Protein AF-A0A8H3I922-F1 (afdb_monomer)

Structure (mmCIF, N/CA/C/O backbone):
data_AF-A0A8H3I922-F1
#
_entry.id   AF-A0A8H3I922-F1
#
loop_
_atom_site.group_PDB
_atom_site.id
_atom_site.type_symbol
_atom_site.label_atom_id
_atom_site.label_alt_id
_atom_site.label_comp_id
_atom_site.label_asym_id
_atom_site.label_entity_id
_atom_site.label_seq_id
_atom_site.pdbx_PDB_ins_code
_atom_site.Cartn_x
_atom_site.Cartn_y
_atom_site.Cartn_z
_atom_site.occupancy
_atom_site.B_iso_or_equiv
_atom_site.auth_seq_id
_atom_site.auth_comp_id
_atom_site.auth_asym_id
_atom_site.auth_atom_id
_atom_site.pdbx_PDB_model_num
ATOM 1 N N . MET A 1 1 ? 23.773 -34.051 -31.648 1.00 38.59 1 MET A N 1
ATOM 2 C CA . MET A 1 1 ? 22.587 -33.169 -31.662 1.00 38.59 1 MET A CA 1
ATOM 3 C C . MET A 1 1 ? 22.081 -33.094 -30.231 1.00 38.59 1 MET A C 1
ATOM 5 O O . MET A 1 1 ? 21.644 -34.112 -29.717 1.00 38.59 1 MET A O 1
ATOM 9 N N . ALA A 1 2 ? 22.276 -31.962 -29.556 1.00 43.53 2 ALA A N 1
ATOM 10 C CA . ALA A 1 2 ? 21.774 -31.731 -28.199 1.00 43.53 2 ALA A CA 1
ATOM 11 C C . ALA A 1 2 ? 20.399 -31.044 -28.285 1.00 43.53 2 ALA A C 1
ATOM 13 O O . ALA A 1 2 ? 20.204 -30.255 -29.213 1.00 43.53 2 ALA A O 1
ATOM 14 N N . PRO A 1 3 ? 19.449 -31.327 -27.378 1.00 48.31 3 PRO A N 1
ATOM 15 C CA . PRO A 1 3 ? 18.177 -30.621 -27.358 1.00 48.31 3 PRO A CA 1
ATOM 16 C C . PRO A 1 3 ? 18.391 -29.195 -26.840 1.00 48.31 3 PRO A C 1
ATOM 18 O O . PRO A 1 3 ? 18.899 -28.992 -25.736 1.00 48.31 3 PRO A O 1
ATOM 21 N N . SER A 1 4 ? 18.013 -28.214 -27.659 1.00 45.03 4 SER A N 1
ATOM 22 C CA . SER A 1 4 ? 17.923 -26.809 -27.276 1.00 45.03 4 SER A CA 1
ATOM 23 C C . SER A 1 4 ? 16.969 -26.671 -26.094 1.00 45.03 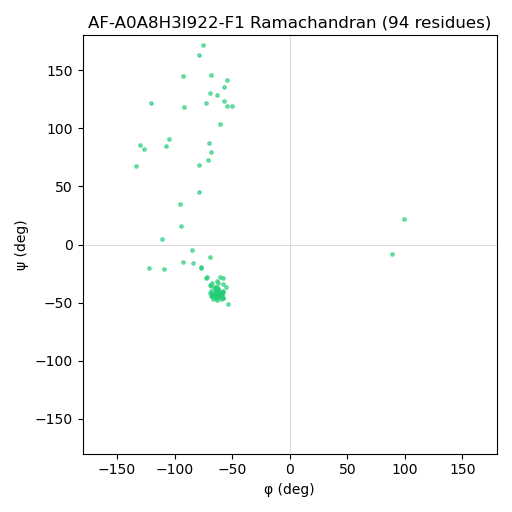4 SER A C 1
ATOM 25 O O . SER A 1 4 ? 15.818 -27.108 -26.150 1.00 45.03 4 SER A O 1
ATOM 27 N N . ALA A 1 5 ? 17.487 -26.094 -25.013 1.00 54.28 5 ALA A N 1
ATOM 28 C CA . ALA A 1 5 ? 16.717 -25.696 -23.851 1.00 54.28 5 ALA A CA 1
ATOM 29 C C . ALA A 1 5 ? 15.561 -24.783 -24.282 1.00 54.28 5 ALA A C 1
ATOM 31 O O . ALA A 1 5 ? 15.705 -23.978 -25.201 1.00 54.28 5 ALA A O 1
ATOM 32 N N . GLY A 1 6 ? 14.413 -24.964 -23.631 1.00 41.97 6 GLY A N 1
ATOM 33 C CA . GLY A 1 6 ? 13.145 -24.379 -24.029 1.00 41.97 6 GLY A CA 1
ATOM 34 C C . GLY A 1 6 ? 13.209 -22.865 -24.182 1.00 41.97 6 GLY A C 1
ATOM 35 O O . GLY A 1 6 ? 13.403 -22.132 -23.215 1.00 41.97 6 GLY A O 1
ATOM 36 N N . GLU A 1 7 ? 12.939 -22.406 -25.398 1.00 43.22 7 GLU A N 1
ATOM 37 C CA . GLU A 1 7 ? 12.468 -21.054 -25.665 1.00 43.22 7 GLU A CA 1
ATOM 38 C C . GLU A 1 7 ? 11.027 -20.933 -25.169 1.00 43.22 7 GLU A C 1
ATOM 40 O O . GLU A 1 7 ? 10.057 -20.888 -25.921 1.00 43.22 7 GLU A O 1
ATOM 45 N N . THR A 1 8 ? 10.871 -20.884 -23.854 1.00 47.06 8 THR A N 1
ATOM 46 C CA . THR A 1 8 ? 9.663 -20.367 -23.231 1.00 47.06 8 THR A CA 1
ATOM 47 C C . THR A 1 8 ? 9.717 -18.845 -23.267 1.00 47.06 8 THR A C 1
ATOM 49 O O . THR A 1 8 ? 9.835 -18.199 -22.227 1.00 47.06 8 THR A O 1
ATOM 52 N N . SER A 1 9 ? 9.624 -18.262 -24.463 1.00 42.75 9 SER A N 1
ATOM 53 C CA . SER A 1 9 ? 9.359 -16.833 -24.644 1.00 42.75 9 SER A CA 1
ATOM 54 C C . SER A 1 9 ? 7.925 -16.556 -24.191 1.00 42.75 9 SER A C 1
ATOM 56 O O . SER A 1 9 ? 6.990 -16.505 -24.985 1.00 42.75 9 SER A O 1
ATOM 58 N N . HIS A 1 10 ? 7.745 -16.446 -22.872 1.00 51.72 10 HIS A N 1
ATOM 59 C CA . HIS A 1 10 ? 6.535 -15.934 -22.245 1.00 51.72 10 HIS A CA 1
ATOM 60 C C . HIS A 1 10 ? 6.497 -14.440 -22.531 1.00 51.72 10 HIS A C 1
ATOM 62 O O . HIS A 1 10 ? 7.018 -13.621 -21.774 1.00 51.72 10 HIS A O 1
ATOM 68 N N . THR A 1 11 ? 5.923 -14.074 -23.669 1.00 49.16 11 THR A N 1
ATOM 69 C CA . THR A 1 11 ? 5.663 -12.681 -23.994 1.00 49.16 11 THR A CA 1
ATOM 70 C C . THR A 1 11 ? 4.719 -12.100 -22.937 1.00 49.16 11 THR A C 1
ATOM 72 O O . THR A 1 11 ? 3.514 -12.326 -22.956 1.00 49.16 11 THR A O 1
ATOM 75 N N . GLY A 1 12 ? 5.283 -11.311 -22.024 1.00 54.44 12 GLY A N 1
ATOM 76 C CA . GLY A 1 12 ? 4.824 -9.933 -21.875 1.00 54.44 12 GLY A CA 1
ATOM 77 C C . GLY A 1 12 ? 3.844 -9.602 -20.753 1.00 54.44 12 GLY A C 1
ATOM 78 O O . GLY A 1 12 ? 3.201 -8.561 -20.851 1.00 54.44 12 GLY A O 1
ATOM 79 N N . GLN A 1 13 ? 3.736 -10.391 -19.680 1.00 55.94 13 GLN A N 1
ATOM 80 C CA . GLN A 1 13 ? 3.010 -9.935 -18.488 1.00 55.94 13 GLN A CA 1
ATOM 81 C C . GLN A 1 13 ? 3.872 -10.070 -17.233 1.00 55.94 13 GLN A C 1
ATOM 83 O O . GLN A 1 13 ? 3.767 -11.038 -16.486 1.00 55.94 13 GLN A O 1
ATOM 88 N N . LEU A 1 14 ? 4.736 -9.072 -17.025 1.00 69.12 14 LEU A N 1
ATOM 89 C CA . LEU A 1 14 ? 5.520 -8.915 -15.802 1.00 69.12 14 LEU A CA 1
ATOM 90 C C . LEU A 1 14 ? 4.578 -9.024 -14.592 1.00 69.12 14 LEU A C 1
ATOM 92 O O . LEU A 1 14 ? 3.624 -8.250 -14.462 1.00 69.12 14 LEU A O 1
ATOM 96 N N . THR A 1 15 ? 4.810 -10.016 -13.735 1.00 78.94 15 THR A N 1
ATOM 97 C CA . THR A 1 15 ? 3.988 -10.210 -12.535 1.00 78.94 15 THR A CA 1
ATOM 98 C C . THR A 1 15 ? 4.396 -9.225 -11.442 1.00 78.94 15 THR A C 1
ATOM 100 O O . THR A 1 15 ? 5.483 -8.651 -11.478 1.00 78.94 15 THR A O 1
ATOM 103 N N . VAL A 1 16 ? 3.541 -9.030 -10.435 1.00 78.38 16 VAL A N 1
ATOM 104 C CA . VAL A 1 16 ? 3.857 -8.166 -9.283 1.00 78.38 16 VAL A CA 1
ATOM 105 C C . VAL A 1 16 ? 5.128 -8.625 -8.562 1.00 78.38 16 VAL A C 1
ATOM 107 O O . VAL A 1 16 ? 5.963 -7.796 -8.209 1.00 78.38 16 VAL A O 1
ATOM 110 N N . ALA A 1 17 ? 5.303 -9.937 -8.390 1.00 76.19 17 ALA A N 1
ATOM 111 C CA . ALA A 1 17 ? 6.489 -10.503 -7.754 1.00 76.19 17 ALA A CA 1
ATOM 112 C C . ALA A 1 17 ? 7.763 -10.219 -8.569 1.00 76.19 17 ALA A C 1
ATOM 114 O O . ALA A 1 17 ? 8.780 -9.816 -8.005 1.00 76.19 17 ALA A O 1
ATOM 115 N N . GLU A 1 18 ? 7.698 -10.345 -9.898 1.00 79.75 18 GLU A N 1
ATOM 116 C CA . GLU A 1 18 ? 8.829 -10.018 -10.773 1.00 79.75 18 GLU A CA 1
ATOM 117 C C . GLU A 1 18 ? 9.126 -8.519 -10.799 1.00 79.75 18 GLU A C 1
ATOM 119 O O . GLU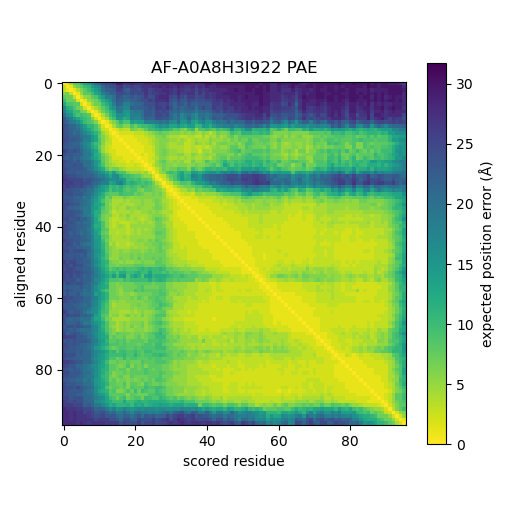 A 1 18 ? 10.284 -8.118 -10.712 1.00 79.75 18 GLU A O 1
ATOM 124 N N . ALA A 1 19 ? 8.090 -7.679 -10.823 1.00 80.81 19 ALA A N 1
ATOM 125 C CA . ALA A 1 19 ? 8.227 -6.231 -10.734 1.00 80.81 19 ALA A CA 1
ATOM 126 C C . ALA A 1 19 ? 8.954 -5.805 -9.448 1.00 80.81 19 ALA A C 1
ATOM 128 O O . ALA A 1 19 ? 9.889 -5.003 -9.496 1.00 80.81 19 ALA A O 1
ATOM 129 N N . LEU A 1 20 ? 8.574 -6.384 -8.306 1.00 78.31 20 LEU A N 1
ATOM 130 C CA . LEU A 1 20 ? 9.239 -6.151 -7.024 1.00 78.31 20 LEU A CA 1
ATOM 131 C C . LEU A 1 20 ? 10.684 -6.666 -7.021 1.00 78.31 20 LEU A C 1
ATOM 133 O O . LEU A 1 20 ? 11.562 -6.003 -6.468 1.00 78.31 20 LEU A O 1
ATOM 137 N N . GLY A 1 21 ? 10.948 -7.807 -7.664 1.00 77.88 21 GLY A N 1
ATOM 138 C CA . GLY A 1 21 ? 12.300 -8.336 -7.854 1.00 77.88 21 GLY A CA 1
ATOM 139 C C . GLY A 1 21 ? 13.196 -7.378 -8.641 1.00 77.88 21 GLY A C 1
ATOM 140 O O . GLY A 1 21 ? 14.316 -7.099 -8.218 1.00 77.88 21 GLY A O 1
ATOM 141 N N . VAL A 1 22 ? 12.679 -6.799 -9.730 1.00 76.56 22 VAL A N 1
ATOM 142 C CA . VAL A 1 22 ? 13.407 -5.820 -10.551 1.00 76.56 22 VAL A CA 1
ATOM 143 C C . VAL A 1 22 ? 13.707 -4.547 -9.764 1.00 76.56 22 VAL A C 1
ATOM 145 O O . VAL A 1 22 ? 14.853 -4.106 -9.785 1.00 76.56 22 VAL A O 1
ATOM 148 N N . VAL A 1 23 ? 12.731 -3.988 -9.034 1.00 76.44 23 VAL A N 1
ATOM 149 C CA . VAL A 1 23 ? 12.947 -2.809 -8.168 1.00 76.44 23 VAL A CA 1
ATOM 150 C C . VAL A 1 23 ? 14.009 -3.086 -7.111 1.00 76.44 23 VAL A C 1
ATOM 152 O O . VAL A 1 23 ? 14.843 -2.233 -6.835 1.00 76.44 23 VAL A O 1
ATOM 155 N N . ARG A 1 24 ? 13.996 -4.284 -6.523 1.00 74.19 24 ARG A N 1
ATOM 156 C CA . ARG A 1 24 ? 14.939 -4.655 -5.468 1.00 74.19 24 ARG A CA 1
ATOM 157 C C . ARG A 1 24 ? 16.358 -4.899 -5.987 1.00 74.19 24 ARG A C 1
ATOM 159 O O . ARG A 1 24 ? 17.297 -4.710 -5.229 1.00 74.19 24 ARG A O 1
ATOM 166 N N . ASN A 1 25 ? 16.503 -5.328 -7.240 1.00 73.00 25 ASN A N 1
ATOM 167 C CA . ASN A 1 25 ? 17.796 -5.600 -7.875 1.00 73.00 25 ASN A CA 1
ATOM 168 C C . ASN A 1 25 ? 18.362 -4.390 -8.647 1.00 73.00 25 ASN A C 1
ATOM 170 O O . ASN A 1 25 ? 19.529 -4.399 -9.020 1.00 73.00 25 ASN A O 1
ATOM 174 N N . ASN A 1 26 ? 17.544 -3.367 -8.923 1.00 63.72 26 ASN A N 1
ATOM 175 C CA . ASN A 1 26 ? 17.956 -2.140 -9.610 1.00 63.72 26 ASN A CA 1
ATOM 176 C C . ASN A 1 26 ? 18.068 -0.993 -8.606 1.00 63.72 26 ASN A C 1
ATOM 178 O O . ASN A 1 26 ? 17.111 -0.266 -8.347 1.00 63.72 26 ASN A O 1
ATOM 182 N N . GLU A 1 27 ? 19.268 -0.837 -8.059 1.00 57.19 27 GLU A N 1
ATOM 183 C CA . GLU A 1 27 ? 19.619 0.197 -7.081 1.00 57.19 27 GLU A CA 1
ATOM 184 C C . GLU A 1 27 ? 19.986 1.535 -7.765 1.00 57.19 27 GLU A C 1
ATOM 186 O O . GLU A 1 27 ? 19.958 2.589 -7.135 1.00 57.19 27 GLU A O 1
ATOM 191 N N . GLU A 1 28 ? 20.266 1.516 -9.078 1.00 56.12 28 GLU A N 1
ATOM 192 C CA . GLU A 1 28 ? 20.854 2.630 -9.847 1.00 56.12 28 GLU A CA 1
ATOM 193 C C . GLU A 1 28 ? 19.841 3.546 -10.576 1.00 56.12 28 GLU A C 1
ATOM 195 O O . GLU A 1 28 ? 20.093 4.107 -11.639 1.00 56.12 28 GLU A O 1
ATOM 200 N N . GLY A 1 29 ? 18.672 3.760 -9.970 1.00 54.78 29 GLY A N 1
ATOM 201 C CA . GLY A 1 29 ? 17.908 4.998 -10.185 1.00 54.78 29 GLY A CA 1
ATOM 202 C C . GLY A 1 29 ? 16.909 5.052 -11.347 1.00 54.78 29 GLY A C 1
ATOM 203 O O . GLY A 1 29 ? 16.107 5.985 -11.370 1.00 54.78 29 GLY A O 1
ATOM 204 N N . GLN A 1 30 ? 16.848 4.068 -12.254 1.00 61.62 30 GLN A N 1
ATOM 205 C CA . GLN A 1 30 ? 15.826 4.057 -13.314 1.00 61.62 30 GLN A CA 1
ATOM 206 C C . GLN A 1 30 ? 15.088 2.717 -13.409 1.00 61.62 30 GLN A C 1
ATOM 208 O O . GLN A 1 30 ? 15.408 1.838 -14.206 1.00 61.62 30 GLN A O 1
ATOM 213 N N . VAL A 1 31 ? 14.045 2.573 -12.588 1.00 69.81 31 VAL A N 1
ATOM 214 C CA . VAL A 1 31 ? 13.089 1.464 -12.702 1.00 69.81 31 VAL A CA 1
ATOM 215 C C . VAL A 1 31 ? 12.375 1.567 -14.053 1.00 69.81 31 VAL A C 1
ATOM 217 O O . VAL A 1 31 ? 11.846 2.622 -14.408 1.00 69.81 31 VAL A O 1
ATOM 220 N N . HIS A 1 32 ? 12.359 0.471 -14.816 1.00 78.75 32 HIS A N 1
ATOM 221 C CA . HIS A 1 32 ? 11.752 0.442 -16.145 1.00 78.75 32 HIS A CA 1
ATOM 222 C C . HIS A 1 32 ? 10.266 0.859 -16.077 1.00 78.75 32 HIS A C 1
ATOM 224 O O . HIS A 1 32 ? 9.534 0.347 -15.228 1.00 78.75 32 HIS A O 1
ATOM 230 N N . PRO A 1 33 ? 9.759 1.721 -16.978 1.00 79.00 33 PRO A N 1
ATOM 231 C CA . PRO A 1 33 ? 8.388 2.242 -16.903 1.00 79.00 33 PRO A CA 1
ATOM 232 C C . PRO A 1 33 ? 7.310 1.145 -16.914 1.00 79.00 33 PRO A C 1
ATOM 234 O O . PRO A 1 33 ? 6.260 1.302 -16.296 1.00 79.00 33 PRO A O 1
ATOM 237 N N . ALA A 1 34 ? 7.583 0.003 -17.554 1.00 81.00 34 ALA A N 1
ATOM 238 C CA . ALA A 1 34 ? 6.701 -1.167 -17.510 1.00 81.00 34 ALA A CA 1
ATOM 239 C C . ALA A 1 34 ? 6.553 -1.763 -16.094 1.00 81.00 34 ALA A C 1
ATOM 241 O O . ALA A 1 34 ? 5.462 -2.178 -15.714 1.00 81.00 34 ALA A O 1
ATOM 242 N N . VAL A 1 35 ? 7.628 -1.764 -15.298 1.00 82.62 35 VAL A N 1
ATOM 243 C CA . VAL A 1 35 ? 7.627 -2.226 -13.900 1.00 82.62 35 VAL A CA 1
ATOM 244 C C . VAL A 1 35 ? 6.781 -1.281 -13.054 1.00 82.62 35 VAL A C 1
ATOM 246 O O . VAL A 1 35 ? 5.888 -1.724 -12.335 1.00 82.62 35 VAL A O 1
ATOM 249 N N . THR A 1 36 ? 6.988 0.028 -13.215 1.00 83.25 36 THR A N 1
ATOM 250 C CA . THR A 1 36 ? 6.190 1.057 -12.538 1.00 83.25 36 THR A CA 1
ATOM 251 C C . THR A 1 36 ? 4.706 0.938 -12.881 1.00 83.25 36 THR A C 1
ATOM 253 O O . THR A 1 36 ? 3.870 0.995 -11.985 1.00 83.25 36 THR A O 1
ATOM 256 N N . ALA A 1 37 ? 4.358 0.702 -14.151 1.00 86.62 37 ALA A N 1
ATOM 257 C CA . ALA A 1 37 ? 2.968 0.531 -14.575 1.00 86.62 37 ALA A CA 1
ATOM 258 C C . ALA A 1 37 ? 2.289 -0.685 -13.917 1.00 86.62 37 ALA A C 1
ATOM 260 O O . ALA A 1 37 ? 1.119 -0.612 -13.536 1.00 86.62 37 ALA A O 1
ATOM 261 N N . VAL A 1 38 ? 3.017 -1.793 -13.748 1.00 87.06 38 VAL A N 1
ATOM 262 C CA . VAL A 1 38 ? 2.507 -2.990 -13.062 1.00 87.06 38 VAL A CA 1
ATOM 263 C C . VAL A 1 38 ? 2.289 -2.725 -11.573 1.00 87.06 38 VAL A C 1
ATOM 265 O O . VAL A 1 38 ? 1.234 -3.085 -11.049 1.00 87.06 38 VAL A O 1
ATOM 268 N N . LEU A 1 39 ? 3.231 -2.056 -10.902 1.00 86.50 39 LEU A N 1
ATOM 269 C CA . LEU A 1 39 ? 3.108 -1.700 -9.484 1.00 86.50 39 LEU A CA 1
ATOM 270 C C . LEU A 1 39 ? 1.969 -0.700 -9.239 1.00 86.50 39 LEU A C 1
ATOM 272 O O . LEU A 1 39 ? 1.167 -0.908 -8.331 1.00 86.50 39 LEU A O 1
ATOM 276 N N . GLU A 1 40 ? 1.827 0.319 -10.091 1.00 88.62 40 GLU A N 1
ATOM 277 C CA . GLU A 1 40 ? 0.722 1.288 -10.027 1.00 88.62 40 GLU A CA 1
ATOM 278 C C . GLU A 1 40 ? -0.642 0.611 -10.243 1.00 88.62 40 GLU A C 1
ATOM 280 O O . GLU A 1 40 ? -1.607 0.869 -9.518 1.00 88.62 40 GLU A O 1
ATOM 285 N N . LYS A 1 41 ? -0.737 -0.318 -11.202 1.00 90.81 41 LYS A N 1
ATOM 286 C CA . LYS A 1 41 ? -1.966 -1.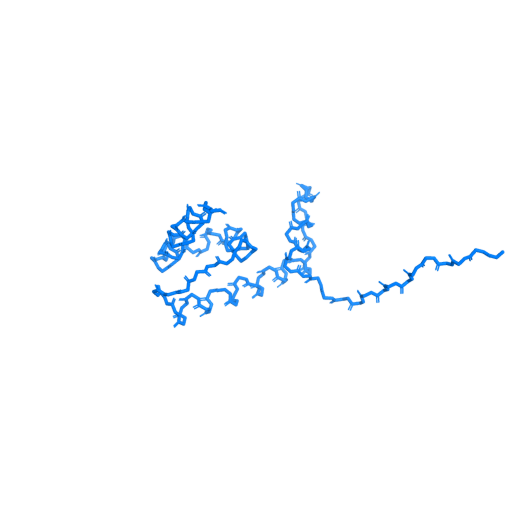096 -11.403 1.00 90.81 41 LYS A CA 1
ATOM 287 C C . LYS A 1 41 ? -2.277 -1.957 -10.177 1.00 90.81 41 LYS A C 1
ATOM 289 O O . LYS A 1 41 ? -3.422 -1.994 -9.727 1.00 90.81 41 LYS A O 1
ATOM 294 N N . ALA A 1 42 ? -1.268 -2.629 -9.628 1.00 89.94 42 ALA A N 1
ATOM 295 C CA . ALA A 1 42 ? -1.422 -3.496 -8.468 1.00 89.94 42 ALA A CA 1
ATOM 296 C C . ALA A 1 42 ? -1.833 -2.714 -7.213 1.00 89.94 42 ALA A C 1
ATOM 298 O O . ALA A 1 42 ? -2.773 -3.121 -6.532 1.00 89.94 42 ALA A O 1
ATOM 299 N N . VAL A 1 43 ? -1.209 -1.562 -6.933 1.00 91.38 43 VAL A N 1
ATOM 300 C CA . VAL A 1 43 ? -1.587 -0.734 -5.779 1.00 91.38 43 VAL A CA 1
ATOM 301 C C . VAL A 1 43 ? -3.003 -0.182 -5.920 1.00 91.38 43 VAL A C 1
ATOM 303 O O . VAL A 1 43 ? -3.738 -0.134 -4.935 1.00 91.38 43 VAL A O 1
ATOM 306 N N . GLY A 1 44 ? -3.422 0.176 -7.138 1.00 91.94 44 GLY A N 1
ATOM 307 C CA . GLY A 1 44 ? -4.794 0.590 -7.419 1.00 91.94 44 GLY A CA 1
ATOM 308 C C . GLY A 1 44 ? -5.809 -0.518 -7.128 1.00 91.94 44 GLY A C 1
ATOM 309 O O . GLY A 1 44 ? -6.839 -0.264 -6.497 1.00 91.94 44 GLY A O 1
ATOM 310 N N . ASP A 1 45 ? -5.507 -1.758 -7.521 1.00 92.44 45 ASP A N 1
ATOM 311 C CA . ASP A 1 45 ? -6.384 -2.904 -7.263 1.00 92.44 45 ASP A CA 1
ATOM 312 C C . ASP A 1 45 ? -6.476 -3.228 -5.765 1.00 92.44 45 ASP A C 1
ATOM 314 O O . ASP A 1 45 ? -7.576 -3.383 -5.230 1.00 92.44 45 ASP A O 1
ATOM 318 N N . VAL A 1 46 ? -5.336 -3.230 -5.064 1.00 92.00 46 VAL A N 1
ATOM 319 C CA . VAL A 1 46 ? -5.270 -3.409 -3.604 1.00 92.00 46 VAL A CA 1
ATOM 320 C C . VAL A 1 46 ? -6.064 -2.317 -2.890 1.00 92.00 46 VAL A C 1
ATOM 322 O O . VAL A 1 46 ? -6.890 -2.614 -2.027 1.00 92.00 46 VAL A O 1
ATOM 325 N N . TRP A 1 47 ? -5.890 -1.054 -3.281 1.00 92.81 47 TRP A N 1
ATOM 326 C CA . TRP A 1 47 ? -6.614 0.067 -2.687 1.00 92.81 47 TRP A CA 1
ATOM 327 C C . TRP A 1 47 ? -8.127 -0.028 -2.903 1.00 92.81 47 TRP A C 1
ATOM 329 O O . TRP A 1 47 ? -8.913 0.264 -2.000 1.00 92.81 47 TRP A O 1
ATOM 339 N N . ARG A 1 48 ? -8.564 -0.481 -4.081 1.00 92.88 48 ARG A N 1
ATOM 340 C CA . ARG A 1 48 ? -9.981 -0.729 -4.371 1.00 92.88 48 ARG A CA 1
ATOM 341 C C . ARG A 1 48 ? -10.559 -1.826 -3.475 1.00 92.88 48 ARG A C 1
ATOM 343 O O . ARG A 1 48 ? -11.660 -1.661 -2.960 1.00 92.88 48 ARG A O 1
ATOM 350 N N . ARG A 1 49 ? -9.820 -2.916 -3.244 1.00 92.19 49 ARG A N 1
ATOM 351 C CA . ARG A 1 49 ? -10.242 -4.007 -2.345 1.00 92.19 49 ARG A CA 1
ATOM 352 C C . ARG A 1 49 ? -10.296 -3.562 -0.886 1.00 92.19 49 ARG A C 1
ATOM 354 O O . ARG A 1 49 ? -11.270 -3.864 -0.201 1.00 92.19 49 ARG A O 1
ATOM 361 N N . ILE A 1 50 ? -9.306 -2.784 -0.444 1.00 90.81 50 ILE A N 1
ATOM 362 C CA . ILE A 1 50 ? -9.295 -2.159 0.883 1.00 90.81 50 ILE A CA 1
ATOM 363 C C . ILE A 1 50 ? -10.537 -1.280 1.065 1.00 90.81 50 ILE A C 1
ATOM 365 O O . ILE A 1 50 ? -11.204 -1.390 2.082 1.00 90.81 50 ILE A O 1
ATOM 369 N N . GLN A 1 51 ? -10.895 -0.445 0.087 1.00 90.31 51 GLN A N 1
ATOM 370 C CA . GLN A 1 51 ? -12.096 0.396 0.181 1.00 90.31 51 GLN A CA 1
ATOM 371 C C . GLN A 1 51 ? -13.404 -0.399 0.114 1.00 90.31 51 GLN A C 1
ATOM 373 O O . GLN A 1 51 ? -14.369 -0.026 0.773 1.00 90.31 51 GLN A O 1
ATOM 378 N N . ALA A 1 52 ? -13.448 -1.484 -0.663 1.00 92.50 52 ALA A N 1
ATOM 379 C CA . ALA A 1 52 ? -14.618 -2.357 -0.735 1.00 92.50 52 ALA A CA 1
ATOM 380 C C . ALA A 1 52 ? -14.854 -3.110 0.584 1.00 92.50 52 ALA A C 1
ATOM 382 O O . ALA A 1 52 ? -15.994 -3.374 0.956 1.00 92.50 52 ALA A O 1
ATOM 383 N N . GLN A 1 53 ? -13.777 -3.458 1.294 1.00 90.75 53 GLN A N 1
ATOM 384 C CA . GLN A 1 53 ? -13.822 -4.183 2.561 1.00 90.75 53 GLN A CA 1
ATOM 385 C C . GLN A 1 53 ? -12.892 -3.528 3.596 1.00 90.75 53 GLN A C 1
ATOM 387 O O . GLN A 1 53 ? -11.910 -4.138 4.036 1.00 90.75 53 GLN A O 1
ATOM 392 N N . PRO A 1 54 ? -13.221 -2.306 4.055 1.00 87.38 54 PRO A N 1
ATOM 393 C CA . PRO A 1 54 ? -12.337 -1.484 4.879 1.00 87.38 54 PRO A CA 1
ATOM 394 C C . PRO A 1 54 ? -12.141 -2.041 6.278 1.00 87.38 54 PRO A C 1
ATOM 396 O O . PRO A 1 54 ?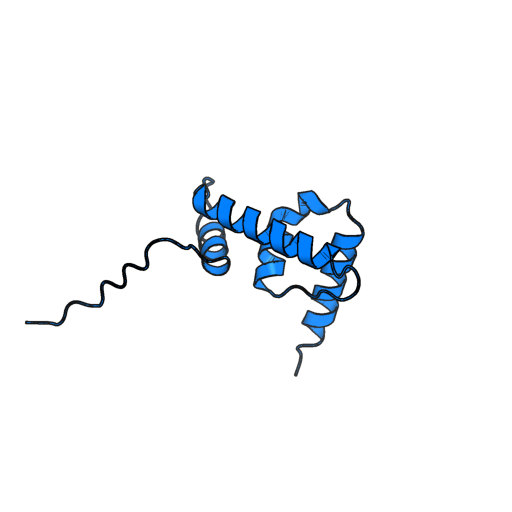 -11.251 -1.566 6.980 1.00 87.38 54 PRO A O 1
ATOM 399 N N . SER A 1 55 ? -12.933 -3.046 6.667 1.00 85.94 55 SER A N 1
ATOM 400 C CA . SER A 1 55 ? -12.867 -3.729 7.960 1.00 85.94 55 SER A CA 1
ATOM 401 C C . SER A 1 55 ? -12.330 -5.159 7.895 1.00 85.94 55 SER A C 1
ATOM 403 O O . SER A 1 55 ? -11.857 -5.668 8.906 1.00 85.94 55 SER A O 1
ATOM 405 N N . ASN A 1 56 ? -12.379 -5.792 6.721 1.00 87.50 56 ASN A N 1
ATOM 406 C CA . ASN A 1 56 ? -12.225 -7.243 6.595 1.00 87.50 56 ASN A CA 1
ATOM 407 C C . ASN A 1 56 ? -11.075 -7.658 5.670 1.00 87.50 56 ASN A C 1
ATOM 409 O O . ASN A 1 56 ? -10.578 -8.775 5.767 1.00 87.50 56 ASN A O 1
ATOM 413 N N . TYR A 1 57 ? -10.631 -6.764 4.784 1.00 91.25 57 TYR A N 1
ATOM 414 C CA . TYR A 1 57 ? -9.542 -7.071 3.870 1.00 91.25 57 TYR A CA 1
ATOM 415 C C . TYR A 1 57 ? -8.204 -7.205 4.606 1.00 91.25 57 TYR A C 1
ATOM 417 O O . TYR A 1 57 ? -7.811 -6.314 5.368 1.00 91.25 57 TYR A O 1
ATOM 425 N N . VAL A 1 58 ? -7.489 -8.295 4.323 1.00 90.25 58 VAL A N 1
ATOM 426 C CA . VAL A 1 58 ? -6.118 -8.550 4.774 1.00 90.25 58 VAL A CA 1
ATOM 427 C C . VAL A 1 58 ? -5.247 -8.713 3.533 1.00 90.25 58 VAL A C 1
ATOM 429 O O . VAL A 1 58 ? -5.514 -9.567 2.694 1.00 90.25 58 VAL A O 1
ATOM 432 N N . MET A 1 59 ? -4.222 -7.870 3.409 1.00 90.69 59 MET A N 1
ATOM 433 C CA . MET A 1 59 ? -3.266 -7.941 2.301 1.00 90.69 59 MET A CA 1
ATOM 434 C C . MET A 1 59 ? -2.404 -9.206 2.407 1.00 90.69 59 MET A C 1
ATOM 436 O O . MET A 1 59 ? -2.022 -9.613 3.502 1.00 90.69 59 MET A O 1
ATOM 440 N N . SER A 1 60 ? -2.038 -9.792 1.273 1.00 89.12 60 SER A N 1
ATOM 441 C CA . SER A 1 60 ? -0.947 -10.770 1.194 1.00 89.12 60 SER A CA 1
ATOM 442 C C . SER A 1 60 ? 0.428 -10.088 1.282 1.00 89.12 60 SER A C 1
ATOM 444 O O . SER A 1 60 ? 0.534 -8.860 1.253 1.00 89.12 60 SER A O 1
ATOM 446 N N . ARG A 1 61 ? 1.512 -10.871 1.388 1.00 86.12 61 ARG A N 1
ATOM 447 C CA . ARG A 1 61 ? 2.885 -10.331 1.469 1.00 86.12 61 ARG A CA 1
ATOM 448 C C . ARG A 1 61 ? 3.261 -9.503 0.236 1.00 86.12 61 ARG A C 1
ATOM 450 O O . ARG A 1 61 ? 3.834 -8.428 0.400 1.00 86.12 61 ARG A O 1
ATOM 457 N N . ASP A 1 62 ? 2.913 -9.968 -0.962 1.00 84.75 62 ASP A N 1
ATOM 458 C CA . ASP A 1 62 ? 3.203 -9.260 -2.216 1.00 84.75 62 ASP A CA 1
ATOM 459 C C . ASP A 1 62 ? 2.392 -7.968 -2.331 1.00 84.75 62 ASP A C 1
ATOM 461 O O . ASP A 1 62 ? 2.933 -6.907 -2.637 1.00 84.75 62 ASP A O 1
ATOM 465 N N . GLU A 1 63 ? 1.101 -8.021 -1.998 1.00 89.81 63 GLU A N 1
ATOM 466 C CA . GLU A 1 63 ? 0.236 -6.838 -1.988 1.00 89.81 63 GLU A CA 1
ATOM 467 C C . GLU A 1 63 ? 0.703 -5.808 -0.964 1.00 89.81 63 GLU A C 1
ATOM 469 O O . GLU A 1 63 ? 0.728 -4.613 -1.255 1.00 89.81 63 GLU A O 1
ATOM 474 N N . PHE A 1 64 ? 1.123 -6.266 0.217 1.00 90.12 64 PHE A N 1
ATOM 475 C CA . PHE A 1 64 ? 1.699 -5.400 1.233 1.00 90.12 64 PHE A CA 1
ATOM 476 C C . PHE A 1 64 ? 3.007 -4.766 0.757 1.00 90.12 64 PHE A C 1
ATOM 478 O O . PHE A 1 64 ? 3.220 -3.586 1.013 1.00 90.12 64 PHE A O 1
ATOM 485 N N . ALA A 1 65 ? 3.871 -5.495 0.046 1.00 88.50 65 ALA A N 1
ATOM 486 C CA . ALA A 1 65 ? 5.113 -4.944 -0.490 1.00 88.50 65 ALA A CA 1
ATOM 487 C C . ALA A 1 65 ? 4.849 -3.816 -1.503 1.00 88.50 65 ALA A C 1
ATOM 489 O O . ALA A 1 65 ? 5.441 -2.741 -1.382 1.00 88.50 65 ALA A O 1
ATOM 490 N N . VAL A 1 66 ? 3.906 -4.015 -2.432 1.00 89.06 66 VAL A N 1
ATOM 491 C CA . VAL A 1 66 ? 3.472 -2.966 -3.373 1.00 89.06 66 VAL A CA 1
ATOM 492 C C . VAL A 1 66 ? 2.844 -1.788 -2.628 1.00 89.06 66 VAL A C 1
ATOM 494 O O . VAL A 1 66 ? 3.201 -0.633 -2.855 1.00 89.06 66 VAL A O 1
ATOM 497 N N . PHE A 1 67 ? 1.925 -2.060 -1.703 1.00 90.69 67 PHE A N 1
ATOM 498 C CA . PHE A 1 67 ? 1.260 -1.017 -0.928 1.00 90.69 67 PHE A CA 1
ATOM 499 C C . PHE A 1 67 ? 2.256 -0.200 -0.096 1.00 90.69 67 PHE A C 1
ATOM 501 O O . PHE A 1 67 ? 2.167 1.026 -0.029 1.00 90.69 67 PHE A O 1
ATOM 508 N N . ASN A 1 68 ? 3.241 -0.871 0.500 1.00 88.31 68 ASN A N 1
ATOM 509 C CA . ASN A 1 68 ? 4.282 -0.250 1.302 1.00 88.31 68 ASN A CA 1
ATOM 510 C C . ASN A 1 68 ? 5.236 0.597 0.450 1.00 88.31 68 ASN A C 1
ATOM 512 O O . ASN A 1 68 ? 5.642 1.669 0.896 1.00 88.31 68 ASN A O 1
ATOM 516 N N . TYR A 1 69 ? 5.537 0.175 -0.781 1.00 85.69 69 TYR A N 1
ATOM 517 C CA . TYR A 1 69 ? 6.301 0.985 -1.733 1.00 85.69 69 TYR A CA 1
ATOM 518 C C . TYR A 1 69 ? 5.617 2.340 -1.995 1.00 85.69 69 TYR A C 1
ATOM 520 O O . TYR A 1 69 ? 6.266 3.383 -1.982 1.00 85.69 69 TYR A O 1
ATOM 528 N N . HIS A 1 70 ? 4.284 2.355 -2.096 1.00 87.38 70 HIS A N 1
ATOM 529 C CA . HIS A 1 70 ? 3.489 3.578 -2.267 1.00 87.38 70 HIS A CA 1
ATOM 530 C C . HIS A 1 70 ? 2.952 4.172 -0.950 1.00 87.38 70 HIS A C 1
ATOM 532 O O . HIS A 1 70 ? 2.072 5.037 -0.975 1.00 87.38 70 HIS A O 1
ATOM 538 N N . ARG A 1 71 ? 3.475 3.771 0.219 1.00 84.56 71 ARG A N 1
ATOM 539 C CA . ARG A 1 71 ? 2.930 4.168 1.534 1.00 84.56 71 ARG A CA 1
ATOM 540 C C . ARG A 1 71 ? 2.822 5.679 1.721 1.00 84.56 71 ARG A C 1
ATOM 542 O O . ARG A 1 71 ? 1.865 6.144 2.336 1.00 84.56 71 ARG A O 1
ATOM 549 N N . ASN A 1 72 ? 3.772 6.453 1.189 1.00 86.62 72 ASN A N 1
ATOM 550 C CA . ASN A 1 72 ? 3.772 7.914 1.321 1.00 86.62 72 ASN A CA 1
ATOM 551 C C . ASN A 1 72 ? 2.515 8.565 0.707 1.00 86.62 72 ASN A C 1
ATOM 553 O O . ASN A 1 72 ? 2.081 9.602 1.195 1.00 86.62 72 ASN A O 1
ATOM 557 N N . ARG A 1 73 ? 1.894 7.934 -0.303 1.00 85.94 73 ARG A N 1
ATOM 558 C CA . ARG A 1 73 ? 0.633 8.384 -0.920 1.00 85.94 73 ARG A CA 1
ATOM 559 C C . ARG A 1 73 ? -0.583 8.174 -0.014 1.00 85.94 73 ARG A C 1
ATOM 561 O O . ARG A 1 73 ? -1.561 8.902 -0.128 1.00 85.94 73 ARG A O 1
ATOM 568 N N . PHE A 1 74 ? -0.530 7.18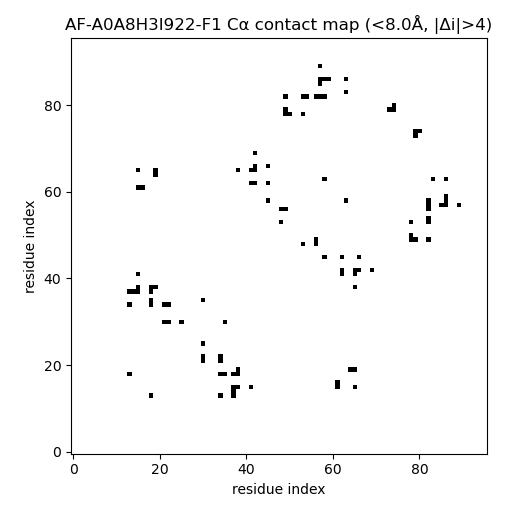2 0.874 1.00 85.94 74 PHE A N 1
ATOM 569 C CA . PHE A 1 74 ? -1.659 6.760 1.710 1.00 85.94 74 PHE A CA 1
ATOM 570 C C . PHE A 1 74 ? -1.476 7.084 3.197 1.00 85.94 74 PHE A C 1
ATOM 572 O O . PHE A 1 74 ? -2.312 6.698 4.012 1.00 85.94 74 PHE A O 1
ATOM 579 N N . LYS A 1 75 ? -0.393 7.775 3.573 1.00 83.25 75 LYS A N 1
ATOM 580 C CA . LYS A 1 75 ? -0.039 8.041 4.977 1.00 83.25 75 LYS A CA 1
ATOM 581 C C . LYS A 1 75 ? -1.127 8.796 5.750 1.00 83.25 75 LYS A C 1
ATOM 583 O O . LYS A 1 75 ? -1.330 8.510 6.928 1.00 83.25 75 LYS A O 1
ATOM 588 N N . ASP A 1 76 ? -1.848 9.682 5.066 1.00 88.38 76 ASP A N 1
ATOM 589 C CA . ASP A 1 76 ? -2.916 10.509 5.636 1.00 88.38 76 ASP A CA 1
ATOM 590 C C . ASP A 1 76 ? -4.273 9.778 5.677 1.00 88.38 76 ASP A C 1
ATOM 592 O O . ASP A 1 76 ? -5.248 10.286 6.224 1.00 88.38 76 ASP A O 1
ATOM 596 N N . SER A 1 77 ? -4.360 8.562 5.122 1.00 88.62 77 SER A N 1
ATOM 597 C CA . SER A 1 77 ? -5.593 7.777 5.119 1.00 88.62 77 SER A CA 1
ATOM 598 C C . SER A 1 77 ? -5.680 6.850 6.328 1.00 88.62 77 SER A C 1
ATOM 600 O O . SER A 1 77 ? -4.910 5.899 6.478 1.00 88.62 77 SER A O 1
ATOM 602 N N . GLN A 1 78 ? -6.700 7.055 7.159 1.00 89.56 78 GLN A N 1
ATOM 603 C CA . GLN A 1 78 ? -6.967 6.187 8.307 1.00 89.56 78 GLN A CA 1
ATOM 604 C C . GLN A 1 78 ? -7.290 4.742 7.885 1.00 89.56 78 GLN A C 1
ATOM 606 O O . GLN A 1 78 ? -6.893 3.795 8.563 1.00 89.56 78 GLN A O 1
ATOM 611 N N . ILE A 1 79 ? -7.940 4.551 6.730 1.00 89.75 79 ILE A N 1
ATOM 612 C CA . ILE A 1 79 ? -8.242 3.219 6.180 1.00 89.75 79 ILE A CA 1
ATOM 613 C C . ILE A 1 79 ? -6.942 2.479 5.832 1.00 89.75 79 ILE A C 1
ATOM 615 O O . ILE A 1 79 ? -6.795 1.299 6.148 1.00 89.75 79 ILE A O 1
ATOM 619 N N . ALA A 1 80 ? -5.967 3.178 5.244 1.00 89.31 80 ALA A N 1
ATOM 620 C CA . ALA A 1 80 ? -4.653 2.612 4.951 1.00 89.31 80 ALA A CA 1
ATOM 621 C C . ALA A 1 80 ? -3.911 2.188 6.225 1.00 89.31 80 ALA A C 1
ATOM 623 O O . ALA A 1 80 ? -3.352 1.093 6.287 1.00 89.31 80 ALA A O 1
ATOM 624 N N . GLN A 1 81 ? -3.940 3.027 7.262 1.00 90.44 81 GLN A N 1
ATOM 625 C CA . GLN A 1 81 ? -3.327 2.714 8.555 1.00 90.44 81 GLN A CA 1
ATOM 626 C C . GLN A 1 81 ? -3.967 1.474 9.201 1.00 90.44 81 GLN A C 1
ATOM 628 O O . GLN A 1 81 ? -3.253 0.593 9.684 1.00 90.44 81 GLN A O 1
ATOM 633 N N . GLN A 1 82 ? -5.299 1.358 9.149 1.00 90.81 82 GLN A N 1
ATOM 634 C CA . GLN A 1 82 ? -6.011 0.171 9.628 1.00 90.81 82 GLN A CA 1
ATOM 635 C C . GLN A 1 82 ? -5.654 -1.081 8.820 1.00 90.81 82 GLN A C 1
ATOM 637 O O . GLN A 1 82 ? -5.399 -2.129 9.409 1.00 90.81 82 GLN A O 1
ATOM 642 N N . ALA A 1 83 ? -5.581 -0.982 7.490 1.00 90.88 83 ALA A N 1
ATOM 643 C CA . ALA A 1 83 ? -5.203 -2.101 6.629 1.00 90.88 83 ALA A CA 1
ATOM 644 C C . ALA A 1 83 ? -3.784 -2.617 6.948 1.00 90.88 83 ALA A C 1
ATOM 646 O O . ALA A 1 83 ? -3.575 -3.826 7.054 1.00 90.88 83 ALA A O 1
ATOM 647 N N . VAL A 1 84 ? -2.824 -1.713 7.189 1.00 90.50 84 VAL A N 1
ATOM 648 C CA . VAL A 1 84 ? -1.460 -2.064 7.633 1.00 90.50 84 VAL A CA 1
ATOM 649 C C . VAL A 1 84 ? -1.479 -2.733 9.007 1.00 90.50 84 VAL A C 1
ATOM 651 O O . VAL A 1 84 ? -0.822 -3.753 9.202 1.00 90.50 84 VAL A O 1
ATOM 654 N N . SER A 1 85 ? -2.241 -2.194 9.963 1.00 90.19 85 SER A N 1
ATOM 655 C CA . SER A 1 85 ? -2.381 -2.806 11.288 1.00 90.19 85 SER A CA 1
ATOM 656 C C . SER A 1 85 ? -2.931 -4.232 11.194 1.00 90.19 85 SER A C 1
ATOM 658 O O . SER A 1 85 ? -2.373 -5.137 11.813 1.00 90.19 85 SER A O 1
ATOM 660 N N . ARG A 1 86 ? -3.952 -4.467 10.360 1.00 90.25 86 ARG A N 1
ATOM 661 C CA . ARG A 1 86 ? -4.510 -5.810 10.142 1.00 90.25 86 ARG A CA 1
ATOM 662 C C . ARG A 1 86 ? -3.523 -6.774 9.524 1.00 90.25 86 ARG A C 1
ATOM 664 O O . ARG A 1 86 ? -3.459 -7.911 9.983 1.00 90.25 86 ARG A O 1
ATOM 671 N N . PHE A 1 87 ? -2.762 -6.323 8.528 1.00 90.81 87 PHE A N 1
ATOM 672 C CA . PHE A 1 87 ? -1.695 -7.126 7.943 1.00 90.81 87 PHE A CA 1
ATOM 673 C C . PHE A 1 87 ? -0.745 -7.629 9.033 1.00 90.81 87 PHE A C 1
ATOM 675 O O . PHE A 1 87 ? -0.542 -8.830 9.150 1.00 90.81 87 PHE A O 1
ATOM 682 N N . TRP A 1 88 ? -0.240 -6.742 9.898 1.00 89.25 88 TRP A N 1
ATOM 683 C CA . TRP A 1 88 ? 0.665 -7.138 10.981 1.00 89.25 88 TRP A CA 1
ATOM 684 C C . TRP A 1 88 ? 0.015 -8.049 12.024 1.00 89.25 88 TRP A C 1
ATOM 686 O O . TRP A 1 88 ? 0.670 -8.971 12.509 1.00 89.25 88 TRP A O 1
ATOM 696 N N . THR A 1 89 ? -1.253 -7.816 12.368 1.00 88.31 89 THR A N 1
ATOM 697 C CA . THR A 1 89 ? -1.999 -8.680 13.292 1.00 88.31 89 THR A CA 1
ATOM 698 C C . THR A 1 89 ? -2.171 -10.090 12.727 1.00 88.31 89 THR A C 1
ATOM 700 O O . THR A 1 89 ? -1.914 -11.055 13.440 1.00 88.31 89 THR A O 1
ATOM 703 N N . ASN A 1 90 ? -2.535 -10.225 11.446 1.00 86.19 90 ASN A N 1
ATOM 704 C CA . ASN A 1 90 ? -2.656 -11.530 10.783 1.00 86.19 90 ASN A CA 1
ATOM 705 C C . ASN A 1 90 ? -1.289 -12.196 10.576 1.00 86.19 90 ASN A C 1
ATOM 707 O O . ASN A 1 90 ? -1.129 -13.375 10.863 1.00 86.19 90 ASN A O 1
ATOM 711 N N . PHE A 1 91 ? -0.275 -11.429 10.170 1.00 81.62 91 PHE A N 1
ATOM 712 C CA . PHE A 1 91 ? 1.076 -11.935 9.927 1.00 81.62 91 PHE A CA 1
ATOM 713 C C . PHE A 1 91 ? 1.739 -12.501 11.192 1.00 81.62 91 PHE A C 1
ATOM 715 O O . PHE A 1 91 ? 2.527 -13.435 11.120 1.00 81.62 91 PHE A O 1
ATOM 722 N N . ARG A 1 92 ? 1.422 -11.962 12.378 1.00 67.12 92 ARG A N 1
ATOM 723 C CA . ARG A 1 92 ? 1.902 -12.509 13.661 1.00 67.12 92 ARG A CA 1
ATOM 724 C C . ARG A 1 92 ? 1.147 -13.763 14.112 1.00 67.12 92 ARG A C 1
ATOM 726 O O . ARG A 1 92 ? 1.680 -14.472 14.964 1.00 67.12 92 ARG A O 1
ATOM 733 N N . GLY A 1 93 ? -0.053 -13.997 13.576 1.00 57.59 93 GLY A N 1
ATOM 734 C CA . GLY A 1 93 ? -0.866 -15.190 13.819 1.00 57.59 93 GLY A CA 1
ATOM 735 C C . GLY A 1 93 ? -0.392 -16.420 13.041 1.00 57.59 93 GLY A C 1
ATOM 736 O O . GLY A 1 93 ? -0.653 -17.534 13.475 1.00 57.59 93 GLY A O 1
ATOM 737 N N . ASP A 1 94 ? 0.384 -16.227 11.970 1.00 55.69 94 ASP A N 1
ATOM 738 C CA . ASP A 1 94 ? 1.052 -17.280 11.186 1.00 55.69 94 ASP A CA 1
ATOM 739 C C . ASP A 1 94 ? 2.331 -17.792 11.890 1.00 55.69 94 ASP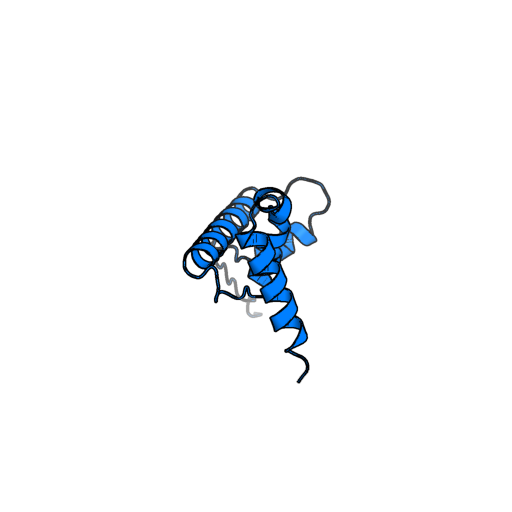 A C 1
ATOM 741 O O . 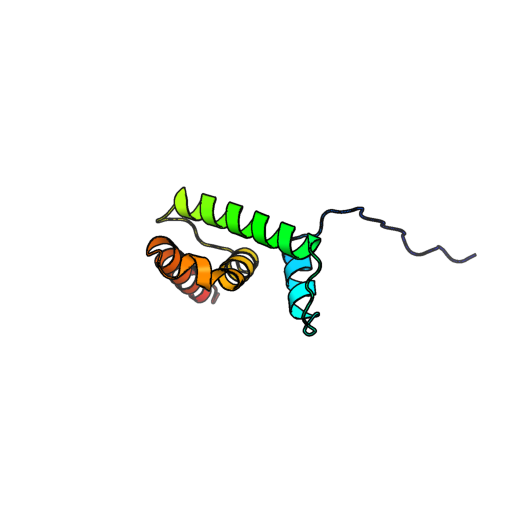ASP A 1 94 ? 3.414 -17.897 11.321 1.00 55.69 94 ASP A O 1
ATOM 745 N N . LYS A 1 95 ? 2.233 -18.035 13.201 1.00 45.75 95 LYS A N 1
ATOM 746 C CA . LYS A 1 95 ? 3.164 -18.897 13.934 1.00 45.75 95 LYS A CA 1
ATOM 747 C C . LYS A 1 95 ? 2.413 -20.183 14.251 1.00 45.75 95 LYS A C 1
ATOM 749 O O . LYS A 1 95 ? 1.811 -20.290 15.319 1.00 45.75 95 LYS A O 1
ATOM 754 N N . SER A 1 96 ? 2.389 -21.135 13.331 1.00 43.34 96 SER A N 1
ATOM 755 C CA . SER A 1 96 ? 1.950 -22.511 13.596 1.00 43.34 96 SER A CA 1
ATOM 756 C C . SER A 1 96 ? 2.761 -23.469 12.745 1.00 43.34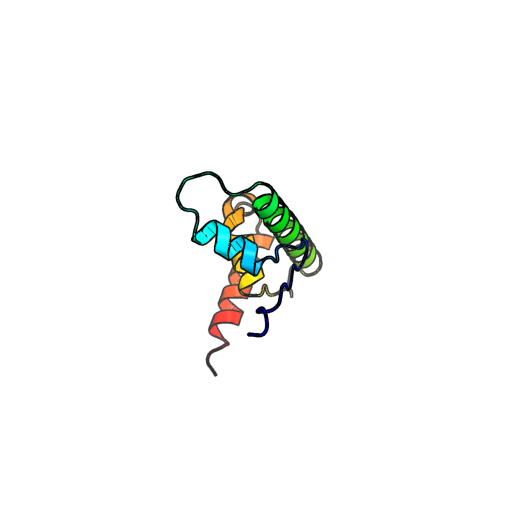 96 SER A C 1
ATOM 758 O O . SER A 1 96 ? 2.881 -23.194 11.533 1.00 43.34 96 SER A O 1
#

Radius of gyration: 17.02 Å; Cα contacts (8 Å, |Δi|>4): 57; chains: 1; bounding box: 37×44×46 Å

Sequence (96 aa):
MAPSAGETSHTGQLTVAEALGV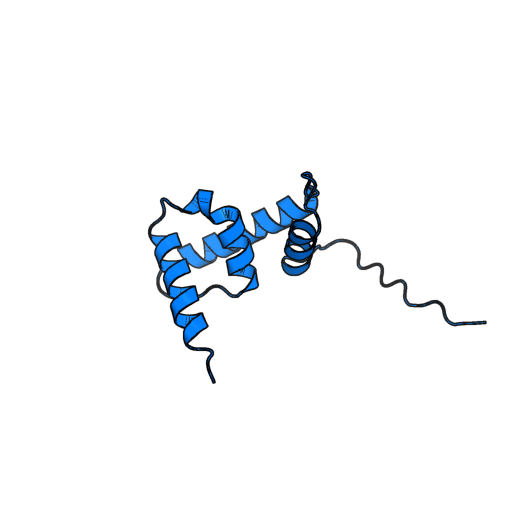VRNNEEGQVHPAVTAVLEKAVGDVWRRIQAQPSNYVMSRDEFAVFNYHRNRFKDSQIAQQAVSRFWTNFRGDKS

Solvent-accessible surface area (backbone atoms only — not comparable to full-atom values): 5944 Å² total; per-residue (Å²): 138,79,85,78,76,82,84,75,79,76,83,81,72,79,44,69,69,54,35,51,49,49,54,73,71,52,82,83,82,72,78,53,68,70,41,53,51,43,46,54,52,48,37,53,52,51,52,51,47,37,67,76,32,69,88,74,51,65,62,53,74,68,55,42,50,46,41,57,73,50,34,84,82,40,69,90,36,68,61,51,53,50,37,53,52,44,30,54,58,53,61,66,62,74,72,126

Organism: NCBI:txid116794

pLDDT: mean 77.77, std 16.13, range [38.59, 92.88]

Secondary structure (DSSP, 8-state):
-PPPPP-----S---HHHHHHHHHH--SS---HHHHHHHHHHHHHHHHHHHHSTTT----HHHHHHHHHTHHHHTT-HHHHHHHHHHHHHHHH---

Foldseek 3Di:
DDDDDDPPVPPDDQALVNLLVQVVVCPPPDRDVSSVVNLVVLLVVLVVVCVVCLPDDADDPSSVSSCVVVVVVCVPPPSSVSNVVRNVVVVVVPPD

Mean predicted aligned error: 10.11 Å